Protein AF-W2N198-F1 (afdb_monomer_lite)

pLDDT: mean 74.3, std 17.47, range [39.16, 93.75]

InterPro domains:
  IPR008906 HAT, C-terminal dimerisation domain [PF05699] (44-113)
  IPR012337 Ribonuclease H-like superfamily [SSF53098] (26-116)

Foldseek 3Di:
DDDDPPPPPPPDDPVRVVVVVVVVVVVVLVVCVVPDDDDFDDDPHHTDDPLSVLVVCCVVVSHPVVSVVVVVVVVDDPDCVLVVVLVVVLVVCCDPPPPNDDPVPSVVVSVCVSCVVVDDPVPDDDDDPVCVVVPPDDPPPPPPPVPCPPPPVVVVVVPPPPPPPPPPPDDD

Organism: Phytophthora nicotianae (NCBI:txid4792)

Sequence (172 aa):
MELFADVIDGEPTEPEAVQDLNSTRTDEELERWETTSCSIQTNASRPETILEFWERQAETGTYKFLPLVARVWFAIPSSSAQIERDFGIAGQLVTPQRGSIAPQNVDMPAFLNCNRQFVDVTQCPKIHPRYIDKFIPSNVNVGMEEDDGEGCELLGGYFSSDDDEDIDDTVA

Radius of gyration: 27.05 Å; chains: 1; bounding box: 80×72×63 Å

Secondary structure (DSSP, 8-state):
----------PPPHHHHHHHHHHHHHHHHHHHHHHS---PPEETTEEPPHHHHHHHHHHTTS-SSHHHHHHHHHHS-S-THHHHHHHHHHHHH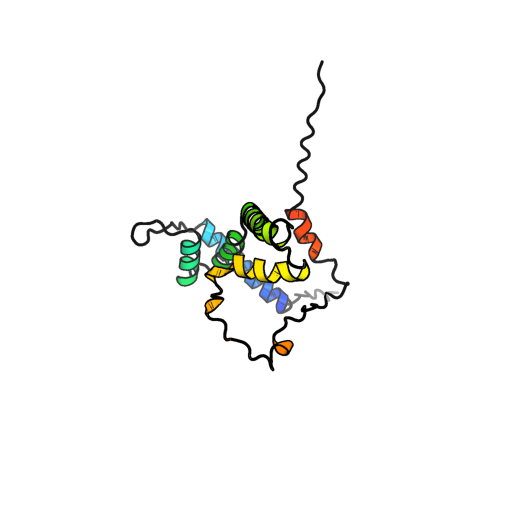HSTTS-PPPGGGSHHHHHHHHTTTT--GGGPPPPPGGGGGGTS---------TT-TTSSHHHHHHH-------------

Structure (mmCIF, N/CA/C/O backbone):
data_AF-W2N198-F1
#
_entry.id   AF-W2N198-F1
#
loop_
_atom_site.grou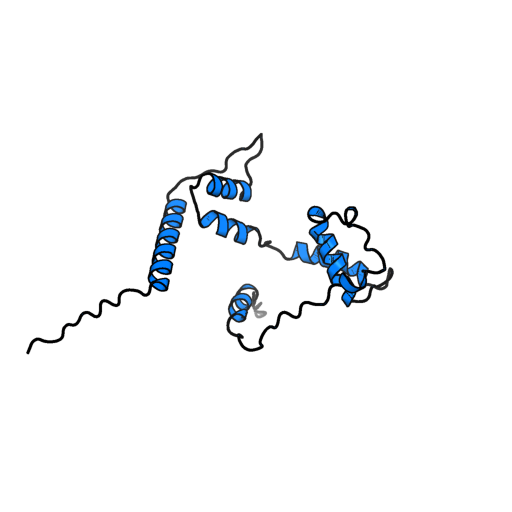p_PDB
_atom_site.id
_atom_site.type_symbol
_atom_site.label_atom_id
_atom_site.label_alt_id
_atom_site.label_comp_id
_atom_site.label_asym_id
_atom_site.label_entity_id
_atom_site.label_seq_id
_atom_site.pdbx_PDB_ins_code
_atom_site.Cartn_x
_atom_site.Cartn_y
_atom_site.Cartn_z
_atom_site.occupancy
_atom_site.B_iso_or_equiv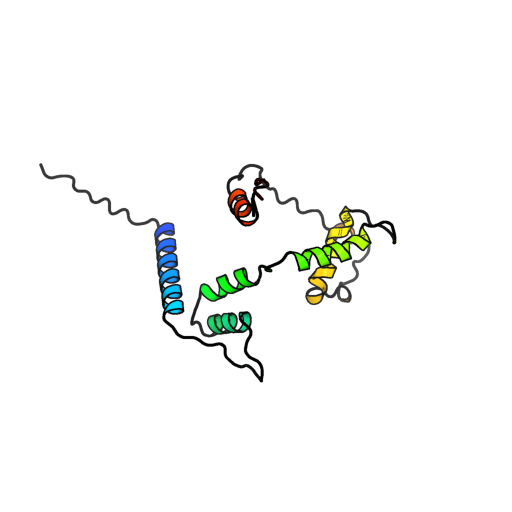
_atom_site.auth_seq_id
_atom_site.auth_comp_id
_atom_site.auth_asym_id
_atom_site.auth_atom_id
_atom_site.pdbx_PDB_model_num
ATOM 1 N N . MET A 1 1 ? -36.363 53.007 20.993 1.00 39.16 1 MET A N 1
ATOM 2 C CA . MET A 1 1 ? -36.459 52.302 19.703 1.00 39.16 1 MET A CA 1
ATOM 3 C C . MET A 1 1 ? -35.684 51.015 19.867 1.00 39.16 1 MET A C 1
ATOM 5 O O . MET A 1 1 ? -34.472 51.019 19.724 1.00 39.16 1 MET A O 1
ATOM 9 N N . GLU A 1 2 ? -36.384 49.976 20.312 1.00 53.19 2 GLU A N 1
ATOM 10 C CA . GLU A 1 2 ? -36.022 48.586 20.012 1.00 53.19 2 GLU A CA 1
ATOM 11 C C . GLU A 1 2 ? -36.389 48.311 18.542 1.00 53.19 2 GLU A C 1
ATOM 13 O O . GLU A 1 2 ? -37.196 49.073 18.004 1.00 53.19 2 GLU A O 1
ATOM 18 N N . LEU A 1 3 ? -35.845 47.237 17.950 1.00 47.25 3 LEU A N 1
ATOM 19 C CA . LEU A 1 3 ? -35.697 46.917 16.509 1.00 47.25 3 LEU A CA 1
ATOM 20 C C . LEU A 1 3 ? -34.302 47.377 16.046 1.00 47.25 3 LEU A C 1
ATOM 22 O O . LEU A 1 3 ? -34.087 48.565 15.852 1.00 47.25 3 LEU A O 1
ATOM 26 N N . PHE A 1 4 ? -33.266 46.547 15.928 1.00 43.41 4 PHE A N 1
ATOM 27 C CA . PHE A 1 4 ? -33.214 45.190 15.391 1.00 43.41 4 PHE A CA 1
ATOM 28 C C . PHE A 1 4 ? -32.078 44.421 16.080 1.00 43.41 4 PHE A C 1
ATOM 30 O O . PHE A 1 4 ? -30.904 44.688 15.841 1.00 43.41 4 PHE A O 1
ATOM 37 N N . ALA A 1 5 ? -32.438 43.482 16.950 1.00 46.25 5 ALA A N 1
ATOM 38 C CA . ALA A 1 5 ? -31.570 42.379 17.331 1.00 46.25 5 ALA A CA 1
ATOM 39 C C . ALA A 1 5 ? -32.027 41.167 16.513 1.00 46.25 5 ALA A C 1
ATOM 41 O O . ALA A 1 5 ? -32.622 40.244 17.059 1.00 46.25 5 ALA A O 1
ATOM 42 N N . ASP A 1 6 ? -31.831 41.219 15.193 1.00 43.81 6 ASP A N 1
ATOM 43 C CA . ASP A 1 6 ? -31.886 39.999 14.393 1.00 43.81 6 ASP A CA 1
ATOM 44 C C . ASP A 1 6 ? -30.548 39.299 14.586 1.00 43.81 6 ASP A C 1
ATOM 46 O O . ASP A 1 6 ? -29.523 39.627 13.986 1.00 43.81 6 ASP A O 1
ATOM 50 N N . VAL A 1 7 ? -30.588 38.372 15.536 1.00 48.12 7 VAL A N 1
ATOM 51 C CA . VAL A 1 7 ? -29.749 37.186 15.579 1.00 48.12 7 VAL A CA 1
ATOM 52 C C . VAL A 1 7 ? -29.821 36.557 14.189 1.00 48.12 7 VAL A C 1
ATOM 54 O O . VAL A 1 7 ? -30.790 35.888 13.844 1.00 48.12 7 VAL A O 1
ATOM 57 N N . ILE A 1 8 ? -28.810 36.816 13.362 1.00 48.50 8 ILE A N 1
ATOM 58 C CA . ILE A 1 8 ? -28.494 35.923 12.254 1.00 48.50 8 ILE A CA 1
ATOM 59 C C . ILE A 1 8 ? -27.843 34.713 12.921 1.00 48.50 8 ILE A C 1
ATOM 61 O O . ILE A 1 8 ? -26.620 34.626 13.013 1.00 48.50 8 ILE A O 1
ATOM 65 N N . ASP A 1 9 ? -28.673 33.816 13.452 1.00 51.44 9 ASP A N 1
ATOM 66 C CA . ASP A 1 9 ? -28.282 32.420 13.602 1.00 51.44 9 ASP A CA 1
ATOM 67 C C . ASP A 1 9 ? -28.101 31.925 12.167 1.00 51.44 9 ASP A C 1
ATOM 69 O O . ASP A 1 9 ? -29.059 31.575 11.477 1.00 51.44 9 ASP A O 1
ATOM 73 N N . GLY A 1 10 ? -26.869 32.046 11.670 1.00 55.75 10 GLY A N 1
ATOM 74 C CA . GLY A 1 10 ? -26.464 31.457 10.407 1.00 55.75 10 GLY A CA 1
ATOM 75 C C . GLY A 1 10 ? -26.617 29.955 10.549 1.00 55.75 10 GLY A C 1
ATOM 76 O O . GLY A 1 10 ? -25.767 29.306 11.151 1.00 55.75 10 GLY A O 1
ATOM 77 N N . GLU A 1 11 ? -27.735 29.425 10.061 1.00 55.12 11 GLU A N 1
ATOM 78 C CA . GLU A 1 11 ? -27.941 27.990 9.950 1.00 55.12 11 GLU A CA 1
ATOM 79 C C . GLU A 1 11 ? -26.777 27.441 9.110 1.00 55.12 11 GLU A C 1
ATOM 81 O O . GLU A 1 11 ? -26.593 27.894 7.973 1.00 55.12 11 GLU A O 1
ATOM 86 N N . PRO A 1 12 ? -25.925 26.567 9.676 1.00 56.81 12 PRO A N 1
ATOM 87 C CA . PRO A 1 12 ? -24.732 26.107 8.988 1.00 56.81 12 PRO A CA 1
ATOM 88 C C . PRO A 1 12 ? -25.144 25.424 7.690 1.00 56.81 12 PRO A C 1
ATOM 90 O O . PRO A 1 12 ? -26.082 24.623 7.654 1.00 56.81 12 PRO A O 1
ATOM 93 N N . THR A 1 13 ? -24.446 25.758 6.611 1.00 59.56 13 THR A N 1
ATOM 94 C CA . THR A 1 13 ? -24.706 25.187 5.292 1.00 59.56 13 THR A CA 1
ATOM 95 C C . THR A 1 13 ? -24.604 23.657 5.391 1.00 59.56 13 THR A C 1
ATO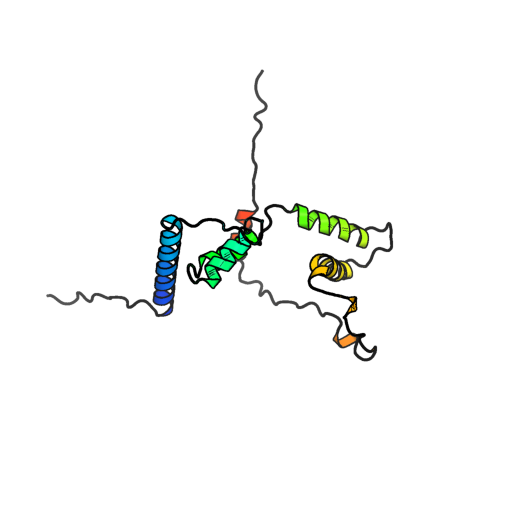M 97 O O . THR A 1 13 ? -23.687 23.161 6.041 1.00 59.56 13 THR A O 1
ATOM 100 N N . GLU A 1 14 ? -25.491 22.876 4.751 1.00 57.97 14 GLU A N 1
ATOM 101 C CA . GLU A 1 14 ? -25.445 21.394 4.794 1.00 57.97 14 GLU A CA 1
ATOM 102 C C . GLU A 1 14 ? -24.026 20.773 4.680 1.00 57.97 14 GLU A C 1
ATOM 104 O O . GLU A 1 14 ? -23.729 19.858 5.453 1.00 57.97 14 GLU A O 1
ATOM 109 N N . PRO A 1 15 ? -23.110 21.238 3.796 1.00 62.78 15 PRO A N 1
ATOM 110 C CA . PRO A 1 15 ? -21.740 20.714 3.752 1.00 62.78 15 PRO A CA 1
ATOM 111 C C . PRO A 1 15 ? -20.896 21.031 4.999 1.00 62.78 15 PRO A C 1
ATOM 113 O O . PRO A 1 15 ? -20.083 20.197 5.393 1.00 62.78 15 PRO A O 1
ATOM 116 N N . GLU A 1 16 ? -21.087 22.186 5.637 1.00 61.62 16 GLU A N 1
ATOM 117 C CA . GLU A 1 16 ? -20.374 22.581 6.861 1.00 61.62 16 GLU A CA 1
ATOM 118 C C . GLU A 1 16 ? -20.872 21.774 8.061 1.00 61.62 16 GLU A C 1
ATOM 120 O O . GLU A 1 16 ? -20.070 21.247 8.827 1.00 61.62 16 GLU A O 1
ATOM 125 N N . ALA A 1 17 ? -22.189 21.568 8.161 1.00 62.81 17 ALA A N 1
ATOM 126 C CA . ALA A 1 17 ? -22.781 20.731 9.201 1.00 62.81 17 ALA A CA 1
ATOM 127 C C . ALA A 1 17 ? -22.287 19.272 9.117 1.00 62.81 17 ALA A C 1
ATOM 129 O O . ALA A 1 17 ? -22.017 18.638 10.134 1.00 62.81 17 ALA A O 1
ATOM 130 N N . VAL A 1 18 ? -22.120 18.720 7.907 1.00 65.56 18 VAL A N 1
ATOM 131 C CA . VAL A 1 18 ? -21.595 17.353 7.718 1.00 65.56 18 VAL A CA 1
ATOM 132 C C . VAL A 1 18 ? -20.104 17.252 8.057 1.00 65.56 18 VAL A C 1
ATOM 134 O O . VAL A 1 18 ? -19.680 16.240 8.621 1.00 65.56 18 VAL A O 1
ATOM 137 N N . GLN A 1 19 ? -19.301 18.269 7.729 1.00 67.44 19 GLN A N 1
ATOM 138 C CA . GLN A 1 19 ? -17.884 18.314 8.104 1.00 67.44 19 GLN A CA 1
ATOM 139 C C . GLN A 1 19 ? -17.709 18.396 9.624 1.00 67.44 19 GLN A C 1
ATOM 141 O O . GLN A 1 19 ? -16.938 17.617 10.181 1.00 67.44 19 GLN A O 1
ATOM 146 N N . ASP A 1 20 ? -18.484 19.247 10.292 1.00 72.25 20 ASP A N 1
ATOM 147 C CA . ASP A 1 20 ? -18.455 19.431 11.746 1.00 72.25 20 ASP A CA 1
ATOM 148 C C . ASP A 1 20 ? -18.857 18.150 12.506 1.00 72.25 20 ASP A C 1
ATOM 150 O O . ASP A 1 20 ? -18.183 17.704 13.440 1.00 72.25 20 ASP A O 1
ATOM 154 N N . LEU A 1 21 ? -19.889 17.451 12.019 1.00 72.62 21 LEU A N 1
ATOM 155 C CA . LEU A 1 21 ? -20.299 16.146 12.551 1.00 72.62 21 LEU A CA 1
ATOM 156 C C . LEU A 1 21 ? -19.231 15.061 12.355 1.00 72.62 21 LEU A C 1
ATOM 158 O O . LEU A 1 21 ? -19.063 14.195 13.216 1.00 72.62 21 LEU A O 1
ATOM 162 N N . ASN A 1 22 ? -18.525 15.060 11.221 1.00 77.31 22 ASN A N 1
ATOM 163 C CA . ASN A 1 22 ? -17.440 14.109 10.975 1.00 77.31 22 ASN A CA 1
ATOM 164 C C . ASN A 1 22 ? -16.197 14.433 11.809 1.00 77.31 22 ASN A C 1
ATOM 166 O O . ASN A 1 22 ? -15.551 13.498 12.282 1.00 77.31 22 ASN A O 1
ATOM 170 N N . SER A 1 23 ? -15.893 15.716 12.026 1.00 78.69 23 SER A N 1
ATOM 171 C CA . SER A 1 23 ? -14.815 16.152 12.921 1.00 78.69 23 SER A CA 1
ATOM 172 C C . SER A 1 23 ? -15.095 15.683 14.343 1.00 78.69 23 SER A C 1
ATOM 174 O O . SER A 1 23 ? -14.316 14.912 14.892 1.00 78.69 23 SER A O 1
ATOM 176 N N . THR A 1 24 ? -16.283 15.998 14.867 1.00 82.69 24 THR A N 1
ATOM 177 C CA . THR A 1 24 ? -16.705 15.588 16.215 1.00 82.69 24 THR A CA 1
ATOM 178 C C . THR A 1 24 ? -16.629 14.067 16.391 1.00 82.69 24 THR A C 1
ATOM 180 O O . THR A 1 24 ? -16.099 13.566 17.378 1.00 82.69 24 THR A O 1
ATOM 183 N N . ARG A 1 25 ? -17.091 13.296 15.397 1.00 84.88 25 ARG A N 1
ATOM 184 C CA . ARG A 1 25 ? -16.994 11.826 15.410 1.00 84.88 25 ARG A CA 1
ATOM 185 C C . ARG A 1 25 ? -15.562 11.301 15.369 1.00 84.88 25 ARG A C 1
ATOM 187 O O . ARG A 1 25 ? -15.308 10.219 15.892 1.00 84.88 25 ARG A O 1
ATOM 194 N N . THR A 1 26 ? -14.661 12.011 14.699 1.00 88.25 26 THR A N 1
ATOM 195 C CA . THR A 1 26 ? -13.242 11.646 14.628 1.00 88.25 26 THR A CA 1
ATOM 196 C C . THR A 1 26 ? -12.571 11.898 15.973 1.00 88.25 26 THR A C 1
ATOM 198 O O . THR A 1 26 ? -11.860 11.022 16.461 1.00 88.25 26 THR A O 1
ATOM 201 N N . ASP A 1 27 ? -12.869 13.034 16.603 1.00 89.69 27 ASP A N 1
ATOM 202 C CA . ASP A 1 27 ? -12.345 13.400 17.921 1.00 89.69 27 ASP A CA 1
ATOM 203 C C . ASP A 1 27 ? -12.820 12.420 19.004 1.00 89.69 27 ASP A C 1
ATOM 205 O O . ASP A 1 27 ? -12.010 11.910 19.776 1.00 89.69 27 ASP A O 1
ATOM 209 N N . GLU A 1 28 ? -14.107 12.050 18.998 1.00 90.75 28 GLU A N 1
ATOM 210 C CA . GLU A 1 28 ? -14.653 11.009 19.884 1.00 90.75 28 GLU A CA 1
ATOM 211 C C . GLU A 1 28 ? -13.968 9.646 19.684 1.00 90.75 28 GLU A C 1
ATOM 213 O O . GLU A 1 28 ? -13.762 8.882 20.634 1.00 90.75 28 GLU A O 1
ATOM 218 N N . GLU A 1 29 ? -13.645 9.296 18.435 1.00 91.94 29 GLU A N 1
ATOM 219 C CA . GLU A 1 29 ? -12.961 8.045 18.116 1.00 91.94 29 GLU A CA 1
ATOM 220 C C . GLU A 1 29 ? -11.508 8.055 18.618 1.00 91.94 29 GLU A C 1
ATOM 222 O O . GLU A 1 29 ? -11.037 7.046 19.154 1.00 91.94 29 GLU A O 1
ATOM 227 N N . LEU A 1 30 ? -10.825 9.196 18.496 1.00 91.44 30 LEU A N 1
ATOM 228 C CA . LEU A 1 30 ? -9.462 9.399 18.980 1.00 91.44 30 LEU A CA 1
ATOM 229 C C . LEU A 1 30 ? -9.396 9.395 20.514 1.00 91.44 30 LEU A C 1
ATOM 231 O O . LEU A 1 30 ? -8.578 8.677 21.086 1.00 91.44 30 LEU A O 1
ATOM 235 N N . GLU A 1 31 ? -10.307 10.091 21.193 1.00 93.19 31 GLU A N 1
ATOM 236 C CA . GLU A 1 31 ? -10.399 10.063 22.658 1.00 93.19 31 GLU A CA 1
ATOM 237 C C . GLU A 1 31 ? -10.659 8.634 23.161 1.00 93.19 31 GLU A C 1
ATOM 239 O O . GLU A 1 31 ? -10.043 8.162 24.124 1.00 93.19 31 GLU A O 1
ATOM 244 N N . ARG A 1 32 ? -11.533 7.884 22.474 1.00 91.00 32 ARG A N 1
ATOM 245 C CA . ARG A 1 32 ? -11.763 6.469 22.788 1.00 91.00 32 ARG A CA 1
ATOM 246 C C . ARG A 1 32 ? -10.490 5.646 22.633 1.00 91.00 32 ARG A C 1
ATOM 248 O O . ARG A 1 32 ? -10.277 4.735 23.427 1.00 91.00 32 ARG A O 1
ATOM 255 N N . TRP A 1 33 ? -9.667 5.910 21.621 1.00 90.81 33 TRP A N 1
ATOM 256 C CA . TRP A 1 33 ? -8.372 5.248 21.453 1.00 90.81 33 TRP A CA 1
ATOM 257 C C . TRP A 1 33 ? -7.413 5.533 22.612 1.00 90.81 33 TRP A C 1
ATOM 259 O O . TRP A 1 33 ? -6.831 4.599 23.157 1.00 90.81 33 TRP A O 1
ATOM 269 N N . GLU A 1 34 ? -7.298 6.789 23.036 1.00 90.81 34 GLU A N 1
ATOM 270 C CA . GLU A 1 34 ? -6.395 7.191 24.122 1.00 90.81 34 GLU A CA 1
ATOM 271 C C . GLU A 1 34 ? -6.815 6.632 25.487 1.00 90.81 34 GLU A C 1
ATOM 273 O O . GLU A 1 34 ? -5.977 6.279 26.319 1.00 90.81 34 GLU A O 1
ATOM 278 N N . THR A 1 35 ? -8.123 6.526 25.718 1.00 91.19 35 THR A N 1
ATOM 279 C CA . THR A 1 35 ? -8.688 6.081 26.999 1.00 91.19 35 THR A CA 1
ATOM 280 C C . THR A 1 35 ? -8.888 4.568 27.082 1.00 91.19 35 THR A C 1
ATOM 282 O O . THR A 1 35 ? -8.856 3.994 28.176 1.00 91.19 35 THR A O 1
ATOM 285 N N . THR A 1 36 ? -9.080 3.889 25.948 1.00 88.00 36 THR A N 1
ATOM 286 C CA . THR A 1 36 ? -9.350 2.448 25.922 1.00 88.00 36 THR A CA 1
ATOM 287 C C . THR A 1 36 ? -8.054 1.661 25.829 1.00 88.00 36 THR A C 1
ATOM 289 O O . THR A 1 36 ? -7.365 1.652 24.812 1.00 88.00 36 THR A O 1
ATOM 292 N N . SER A 1 37 ? -7.757 0.888 26.872 1.00 80.44 37 SER A N 1
ATOM 293 C CA . SER A 1 37 ? -6.672 -0.090 26.810 1.00 80.44 37 SER A CA 1
ATOM 294 C C . SER A 1 37 ? -7.019 -1.207 25.825 1.00 80.44 37 SER A C 1
ATOM 296 O O . SER A 1 37 ? -7.932 -2.001 26.056 1.00 80.44 37 SER A O 1
ATOM 298 N N . CYS A 1 38 ? -6.257 -1.301 24.743 1.00 81.31 38 CYS A N 1
ATOM 299 C CA . CYS A 1 38 ? -6.283 -2.423 23.816 1.00 81.31 38 CYS A CA 1
ATOM 300 C C . CYS A 1 38 ? -4.898 -3.082 23.768 1.00 81.31 38 CYS A C 1
ATOM 302 O O . CYS A 1 38 ? -3.886 -2.483 24.128 1.00 81.31 38 CYS A O 1
ATOM 304 N N . SER A 1 39 ? -4.851 -4.351 23.371 1.00 84.44 39 SER A N 1
ATOM 305 C CA . SER A 1 39 ? -3.606 -5.118 23.340 1.00 84.44 39 SER A CA 1
ATOM 306 C C . SER A 1 39 ? -3.495 -5.926 22.056 1.00 84.44 39 SER A C 1
ATOM 308 O O . SER A 1 39 ? -4.510 -6.333 21.481 1.00 84.44 39 SER A O 1
ATOM 310 N N . ILE A 1 40 ? -2.249 -6.147 21.639 1.00 89.06 40 ILE A N 1
ATOM 311 C CA . ILE A 1 40 ? -1.880 -7.063 20.562 1.00 89.06 40 ILE A CA 1
ATOM 312 C C . ILE A 1 40 ? -2.243 -8.484 20.996 1.00 89.06 40 ILE A C 1
ATOM 314 O O . ILE A 1 40 ? -1.804 -8.969 22.041 1.00 89.06 40 ILE A O 1
ATOM 318 N N . GLN A 1 41 ? -3.064 -9.148 20.194 1.00 88.62 41 GLN A N 1
ATOM 319 C CA . GLN A 1 41 ? -3.480 -10.527 20.406 1.00 88.62 41 GLN A CA 1
ATOM 320 C C . GLN A 1 41 ? -2.467 -11.513 19.814 1.00 88.62 41 GLN A C 1
ATOM 322 O O . GLN A 1 41 ? -1.612 -11.166 19.002 1.00 88.62 41 GLN A O 1
ATOM 327 N N . THR A 1 42 ? -2.554 -12.776 20.225 1.00 86.06 42 THR A N 1
ATOM 328 C CA . THR A 1 42 ? -1.760 -13.861 19.644 1.00 86.06 42 THR A CA 1
ATOM 329 C C . THR A 1 42 ? -2.626 -14.707 18.718 1.00 86.06 42 THR A C 1
ATOM 331 O O . THR A 1 42 ? -3.638 -15.271 19.134 1.00 86.06 42 THR A O 1
ATOM 334 N N . ASN A 1 43 ? -2.222 -14.823 17.451 1.00 78.56 43 ASN A N 1
ATOM 335 C CA . ASN A 1 43 ? -2.846 -15.700 16.470 1.00 78.56 43 ASN A CA 1
ATOM 336 C C . ASN A 1 43 ? -1.961 -16.934 16.236 1.00 78.56 43 ASN A C 1
ATOM 338 O O . ASN A 1 43 ? -0.810 -16.843 15.824 1.00 78.56 43 ASN A O 1
ATOM 342 N N . ALA A 1 44 ? -2.498 -18.124 16.527 1.00 71.69 44 ALA A N 1
ATOM 343 C CA . ALA A 1 44 ? -1.902 -19.408 16.140 1.00 71.69 44 ALA A CA 1
ATOM 344 C C . ALA A 1 44 ? -0.365 -19.496 16.321 1.00 71.69 44 ALA A C 1
ATOM 346 O O . ALA A 1 44 ? 0.335 -19.909 15.401 1.00 71.69 44 ALA A O 1
ATOM 347 N N . SER A 1 45 ? 0.142 -19.126 17.509 1.00 82.25 45 SER A N 1
ATOM 348 C CA . SER A 1 45 ? 1.556 -19.132 17.956 1.00 82.25 45 SER A CA 1
ATOM 349 C C . SER A 1 45 ? 2.452 -17.927 17.625 1.00 82.25 45 SER A C 1
ATOM 351 O O . SER A 1 45 ? 3.580 -17.891 18.119 1.00 82.25 45 SER A O 1
ATOM 353 N N . ARG A 1 46 ? 1.967 -16.903 16.910 1.00 91.44 46 ARG A N 1
ATOM 354 C CA . ARG A 1 46 ? 2.672 -15.614 16.777 1.00 91.44 46 ARG A CA 1
ATOM 355 C C . ARG A 1 46 ? 1.818 -14.457 17.314 1.00 91.44 46 ARG A C 1
ATOM 357 O O . ARG A 1 46 ? 0.598 -14.592 17.391 1.00 91.44 46 ARG A O 1
ATOM 364 N N . PRO A 1 47 ? 2.421 -13.344 17.757 1.00 90.62 47 PRO A N 1
ATOM 365 C CA . PRO A 1 47 ? 1.667 -12.111 17.938 1.00 90.62 47 PRO A CA 1
ATOM 366 C C . PRO A 1 47 ? 1.118 -11.646 16.584 1.00 90.62 47 PRO A C 1
ATOM 368 O O . PRO A 1 47 ? 1.775 -11.815 15.548 1.00 90.62 47 PRO A O 1
ATOM 371 N N . GLU A 1 48 ? -0.083 -11.071 16.596 1.00 93.75 48 GLU A N 1
ATOM 372 C CA . GLU A 1 48 ? -0.624 -10.394 15.420 1.00 93.75 48 GLU A CA 1
ATOM 373 C C . GLU A 1 48 ? 0.292 -9.222 15.024 1.00 93.75 48 GLU A C 1
ATOM 375 O O . GLU A 1 48 ? 0.962 -8.609 15.861 1.00 93.75 48 GLU A O 1
ATOM 380 N N . THR A 1 49 ? 0.359 -8.927 13.729 1.00 92.38 49 THR A N 1
ATOM 381 C CA . THR A 1 49 ? 1.068 -7.738 13.240 1.00 92.38 49 THR A CA 1
ATOM 382 C C . THR A 1 49 ? 0.258 -6.471 13.519 1.00 92.38 49 THR A C 1
ATOM 384 O O . THR A 1 49 ? -0.946 -6.530 13.759 1.00 92.38 49 THR A O 1
ATOM 387 N N . ILE A 1 50 ? 0.892 -5.299 13.425 1.00 92.25 50 ILE A N 1
ATOM 388 C CA . ILE A 1 50 ? 0.182 -4.021 13.587 1.00 92.25 50 ILE A CA 1
ATOM 389 C C . ILE A 1 50 ? -0.944 -3.837 12.555 1.00 92.25 50 ILE A C 1
ATOM 391 O O . ILE A 1 50 ? -1.982 -3.267 12.872 1.00 92.25 50 ILE A O 1
ATOM 395 N N . LEU A 1 51 ? -0.774 -4.359 11.335 1.00 92.25 51 LEU A N 1
ATOM 396 C CA . LEU A 1 51 ? -1.805 -4.301 10.297 1.00 92.25 51 LEU A CA 1
ATOM 397 C C . LEU A 1 51 ? -2.967 -5.250 10.605 1.00 92.25 51 LEU A C 1
ATOM 399 O O . LEU A 1 51 ? -4.117 -4.847 10.471 1.00 92.25 51 LEU A O 1
ATOM 403 N N . GLU A 1 52 ? -2.671 -6.461 11.083 1.00 92.94 52 GLU A N 1
ATOM 404 C CA . GLU A 1 52 ? -3.686 -7.430 11.531 1.00 92.94 52 GLU A CA 1
ATOM 405 C C . GLU A 1 52 ? -4.484 -6.885 12.728 1.00 92.94 52 GLU A C 1
ATOM 407 O O . GLU A 1 52 ? -5.702 -7.044 12.792 1.00 92.94 52 GLU A O 1
ATOM 412 N N . PHE A 1 53 ? -3.820 -6.171 13.643 1.00 93.62 53 PHE A N 1
ATOM 413 C CA . PHE A 1 53 ? -4.484 -5.468 14.737 1.00 93.62 53 PHE A CA 1
ATOM 414 C C . PHE A 1 53 ? -5.517 -4.461 14.209 1.00 93.62 53 PHE A C 1
ATOM 416 O O . PHE A 1 53 ? -6.678 -4.508 14.617 1.00 93.62 53 PHE A O 1
ATOM 423 N N . TRP A 1 54 ? -5.119 -3.562 13.299 1.00 93.75 54 TRP A N 1
ATOM 424 C CA . TRP A 1 54 ? -6.016 -2.533 12.758 1.00 93.75 54 TRP A CA 1
ATOM 425 C C . TRP A 1 54 ? -7.127 -3.114 11.881 1.00 93.75 54 TRP A C 1
ATOM 427 O O . TRP A 1 54 ? -8.253 -2.620 11.926 1.00 93.75 54 TRP A O 1
ATOM 437 N N . GLU A 1 55 ? -6.844 -4.184 11.141 1.00 93.31 55 GLU A N 1
ATOM 438 C CA . GLU A 1 55 ? -7.850 -4.949 10.400 1.00 93.31 55 GLU A CA 1
ATOM 439 C C . GLU A 1 55 ? -8.921 -5.500 11.347 1.00 93.31 55 GLU A C 1
ATOM 441 O O . GLU A 1 55 ? -10.106 -5.216 11.174 1.00 93.31 55 GLU A O 1
ATOM 446 N N . ARG A 1 56 ? -8.509 -6.169 12.429 1.00 93.12 56 ARG A N 1
ATOM 447 C CA . ARG A 1 56 ? -9.429 -6.687 13.446 1.00 93.12 56 ARG A CA 1
ATOM 448 C C . ARG A 1 56 ? -10.268 -5.582 14.083 1.00 93.12 56 ARG A C 1
ATOM 450 O O . ARG A 1 56 ? -11.460 -5.780 14.289 1.00 93.12 56 ARG A O 1
ATOM 457 N N . GLN A 1 57 ? -9.677 -4.426 14.394 1.00 92.25 57 GLN A N 1
ATOM 458 C CA . GLN A 1 57 ? -10.420 -3.292 14.961 1.00 92.25 57 GLN A CA 1
ATOM 459 C C . GLN A 1 57 ? -11.508 -2.748 14.023 1.00 92.25 57 GLN A C 1
ATOM 461 O O . GLN A 1 57 ? -12.556 -2.298 14.499 1.00 92.25 57 GLN A O 1
ATOM 466 N N . ALA A 1 58 ? -11.264 -2.791 12.709 1.00 92.69 58 ALA A N 1
ATOM 467 C CA . ALA A 1 58 ? -12.254 -2.427 11.703 1.00 92.69 58 ALA A CA 1
ATOM 468 C C . ALA A 1 58 ? -13.377 -3.473 11.619 1.00 92.69 58 ALA A C 1
ATOM 470 O O . ALA A 1 58 ? -14.553 -3.113 11.598 1.00 92.69 58 ALA A O 1
ATOM 471 N N . GLU A 1 59 ? -13.031 -4.763 11.620 1.00 93.38 59 GLU A N 1
ATOM 472 C CA . GLU A 1 59 ? -13.999 -5.866 11.549 1.00 93.38 59 GLU A CA 1
ATOM 473 C C . GLU A 1 59 ? -14.905 -5.946 12.781 1.00 93.38 59 GLU A C 1
ATOM 475 O O . GLU A 1 59 ? -16.103 -6.203 12.659 1.00 93.38 59 GLU A O 1
ATOM 480 N N . THR A 1 60 ? -14.360 -5.691 13.974 1.00 90.81 60 THR A N 1
ATOM 481 C CA . THR A 1 60 ? -15.148 -5.648 15.214 1.00 90.81 60 THR A CA 1
ATOM 482 C C . THR A 1 60 ? -16.015 -4.396 15.324 1.00 90.81 60 THR A C 1
ATOM 484 O O . THR A 1 60 ? -16.861 -4.323 16.214 1.00 90.81 60 THR A O 1
ATOM 487 N N . GLY A 1 61 ? -15.818 -3.409 14.444 1.00 88.44 61 GLY A N 1
ATOM 488 C CA . GLY A 1 61 ? -16.530 -2.134 14.472 1.00 88.44 61 GLY A CA 1
ATOM 489 C C . GLY A 1 61 ? -16.168 -1.255 15.671 1.00 88.44 61 GLY A C 1
ATOM 490 O O . GLY A 1 61 ? -16.942 -0.366 16.023 1.00 88.44 61 GLY A O 1
ATOM 491 N N . THR A 1 62 ? -15.018 -1.497 16.312 1.00 88.69 62 THR A N 1
ATOM 492 C CA . THR A 1 62 ? -14.548 -0.699 17.460 1.00 88.69 62 THR A CA 1
ATOM 493 C C . THR A 1 62 ? -14.189 0.720 17.022 1.00 88.69 62 THR A C 1
ATOM 495 O O . THR A 1 62 ? -14.502 1.694 17.714 1.00 88.69 62 THR A O 1
ATOM 498 N N . TYR A 1 63 ? -13.544 0.808 15.857 1.00 91.69 63 TYR A N 1
ATOM 499 C CA . TYR A 1 63 ? -13.017 2.023 15.250 1.00 91.69 63 TYR A CA 1
ATOM 500 C C . TYR A 1 63 ? -13.380 2.038 13.762 1.00 91.69 63 TYR A C 1
ATOM 502 O O . TYR A 1 63 ? -13.317 1.001 13.096 1.00 91.69 63 TYR A O 1
ATOM 510 N N . LYS A 1 64 ? -13.780 3.198 13.234 1.00 90.81 64 LYS A N 1
ATOM 511 C CA . LYS A 1 64 ? -14.208 3.364 11.841 1.00 90.81 64 LYS A CA 1
ATOM 512 C C . LYS A 1 64 ? -13.175 4.129 11.022 1.00 90.81 64 LYS A C 1
ATOM 514 O O . LYS A 1 64 ? -12.914 3.754 9.880 1.00 90.81 64 LYS A O 1
ATOM 519 N N . PHE A 1 65 ? -12.612 5.194 11.580 1.00 91.56 65 PHE A N 1
ATOM 520 C CA . PHE A 1 65 ? -11.693 6.090 10.884 1.00 91.56 65 PHE A CA 1
ATOM 521 C C . PHE A 1 65 ? -10.230 5.705 11.121 1.00 91.56 65 PHE A C 1
ATOM 523 O O . PHE A 1 65 ? -9.452 5.647 10.167 1.00 91.56 65 PHE A O 1
ATOM 530 N N . LEU A 1 66 ? -9.858 5.354 12.355 1.00 92.12 66 LEU A N 1
ATOM 531 C CA . LEU A 1 66 ? -8.471 5.046 12.716 1.00 92.12 66 LEU A CA 1
ATOM 532 C C . LEU A 1 66 ? -7.862 3.879 11.914 1.00 92.12 66 LEU A C 1
ATOM 534 O O . LEU A 1 66 ? -6.731 4.030 11.447 1.00 92.12 66 LEU A O 1
ATOM 538 N N . PRO A 1 67 ? -8.570 2.760 11.642 1.00 93.56 67 PRO A N 1
ATOM 539 C CA . PRO A 1 67 ? -8.020 1.695 10.806 1.00 93.56 67 PRO A CA 1
ATOM 540 C C . PRO A 1 67 ? -7.712 2.143 9.372 1.00 93.56 67 PRO A C 1
ATOM 542 O O . PRO A 1 67 ? -6.769 1.647 8.759 1.00 93.56 67 PRO A O 1
ATOM 545 N N . LEU A 1 68 ? -8.486 3.087 8.823 1.00 91.94 68 LEU A N 1
ATOM 546 C CA . LEU A 1 68 ? -8.245 3.629 7.483 1.00 91.94 68 LEU A CA 1
ATOM 547 C C . LEU A 1 68 ? -6.971 4.477 7.466 1.00 91.94 68 LEU A C 1
ATOM 549 O O . LEU A 1 68 ? -6.128 4.289 6.589 1.00 91.94 68 LEU A O 1
ATOM 553 N N . VAL A 1 69 ? -6.803 5.349 8.463 1.00 92.31 69 VAL A N 1
ATOM 554 C CA . VAL A 1 69 ? -5.599 6.179 8.622 1.00 92.31 69 VAL A CA 1
ATOM 555 C C . VAL A 1 69 ? -4.366 5.304 8.830 1.00 92.31 69 VAL A C 1
ATOM 557 O O . VAL A 1 69 ? -3.363 5.486 8.144 1.00 92.31 69 VAL A O 1
ATOM 560 N N . ALA A 1 70 ? -4.453 4.301 9.706 1.00 92.62 70 ALA A N 1
ATOM 561 C CA . ALA A 1 70 ? -3.353 3.382 9.969 1.00 92.62 70 ALA A CA 1
ATOM 562 C C . ALA A 1 70 ? -2.900 2.646 8.700 1.00 92.62 70 ALA A C 1
ATOM 564 O O . ALA A 1 70 ? -1.702 2.525 8.453 1.00 92.62 70 ALA A O 1
ATOM 565 N N . ARG A 1 71 ? -3.837 2.201 7.853 1.00 91.75 71 ARG A N 1
ATOM 566 C CA . ARG A 1 71 ? -3.502 1.566 6.568 1.00 91.75 71 ARG A CA 1
ATOM 567 C C . ARG A 1 71 ? -2.708 2.487 5.649 1.00 91.75 71 ARG A C 1
ATOM 569 O O . ARG A 1 71 ? -1.769 2.015 5.020 1.00 91.75 71 ARG A O 1
ATOM 576 N N . VAL A 1 72 ? -3.079 3.764 5.561 1.00 91.69 72 VAL A N 1
ATOM 577 C CA . VAL A 1 72 ? -2.344 4.746 4.749 1.00 91.69 72 VAL A CA 1
ATOM 578 C C . VAL A 1 72 ? -0.965 4.993 5.351 1.00 91.69 72 VAL A C 1
ATOM 580 O O . VAL A 1 72 ? 0.034 4.880 4.651 1.00 91.69 72 VAL A O 1
ATOM 583 N N . TRP A 1 73 ? -0.902 5.249 6.657 1.00 93.31 73 TRP A N 1
ATOM 584 C CA . TRP A 1 73 ? 0.343 5.560 7.353 1.00 93.31 73 TRP A CA 1
ATOM 585 C C . TRP A 1 73 ? 1.371 4.431 7.241 1.00 93.31 73 TRP A C 1
ATOM 587 O O . TRP A 1 73 ? 2.524 4.665 6.896 1.00 93.31 73 TRP A O 1
ATOM 597 N N . PHE A 1 74 ? 0.949 3.186 7.470 1.00 92.50 74 PHE A N 1
ATOM 598 C CA . PHE A 1 74 ? 1.829 2.020 7.379 1.00 92.50 74 PHE A CA 1
ATOM 599 C C . PHE A 1 74 ? 2.081 1.537 5.945 1.00 92.50 74 PHE A C 1
ATOM 601 O O . PHE A 1 74 ? 2.946 0.685 5.746 1.00 92.50 74 PHE A O 1
ATOM 608 N N . ALA A 1 75 ? 1.361 2.056 4.944 1.00 88.88 75 ALA A N 1
ATOM 609 C CA . ALA A 1 75 ? 1.694 1.821 3.539 1.00 88.88 75 ALA A CA 1
ATOM 610 C C . ALA A 1 75 ? 2.890 2.668 3.079 1.00 88.88 75 ALA A C 1
ATOM 612 O O . ALA A 1 75 ? 3.510 2.337 2.068 1.00 88.88 75 ALA A O 1
ATOM 613 N N . ILE A 1 76 ? 3.221 3.737 3.809 1.00 89.69 76 ILE A N 1
ATOM 614 C CA . ILE A 1 76 ? 4.365 4.594 3.511 1.00 89.69 76 ILE A CA 1
ATOM 615 C C . ILE A 1 76 ? 5.625 3.929 4.085 1.00 89.69 76 ILE A C 1
ATOM 617 O O . ILE A 1 76 ? 5.743 3.774 5.304 1.00 89.69 76 ILE A O 1
ATOM 621 N N . PRO A 1 77 ? 6.582 3.507 3.241 1.00 89.06 77 PRO A N 1
ATOM 622 C CA . PRO A 1 77 ? 7.836 2.956 3.726 1.00 89.06 77 PRO A CA 1
ATOM 623 C C . PRO A 1 77 ? 8.654 4.052 4.415 1.00 89.06 77 PRO A C 1
ATOM 625 O O . PRO A 1 77 ? 8.734 5.180 3.939 1.00 89.06 77 PRO A O 1
ATOM 628 N N . SER A 1 78 ? 9.338 3.703 5.503 1.00 92.06 78 SER A N 1
ATOM 629 C CA . SER A 1 78 ? 10.218 4.632 6.226 1.00 92.06 78 SER A CA 1
ATOM 630 C C . SER A 1 78 ? 11.542 4.929 5.507 1.00 92.06 78 SER A C 1
ATOM 632 O O . SER A 1 78 ? 12.364 5.678 6.026 1.00 92.06 78 SER A O 1
ATOM 634 N N . SER A 1 79 ? 11.797 4.310 4.349 1.00 93.44 79 SER A N 1
ATOM 635 C CA . SER A 1 79 ? 13.055 4.434 3.610 1.00 93.44 79 SER A CA 1
ATOM 636 C C . SER A 1 79 ? 12.862 4.251 2.104 1.00 93.44 79 SER A C 1
ATOM 638 O O . SER A 1 79 ? 12.082 3.407 1.659 1.00 93.44 79 SER A O 1
ATOM 640 N N . SER A 1 80 ? 13.667 4.974 1.322 1.00 91.19 80 SER A N 1
ATOM 641 C CA . SER A 1 80 ? 13.828 4.810 -0.127 1.00 91.19 80 SER A CA 1
ATOM 642 C C . SER A 1 80 ? 14.590 3.542 -0.527 1.00 91.19 80 SER A C 1
ATOM 644 O O . SER A 1 80 ? 14.609 3.185 -1.702 1.00 91.19 80 SER A O 1
ATOM 646 N N . ALA A 1 81 ? 15.187 2.799 0.411 1.00 91.00 81 ALA A N 1
ATOM 647 C CA . ALA A 1 81 ? 16.023 1.638 0.090 1.00 91.00 81 ALA A CA 1
ATOM 648 C C . ALA A 1 81 ? 15.300 0.571 -0.759 1.00 91.00 81 ALA A C 1
ATOM 650 O O . ALA A 1 81 ? 15.933 -0.205 -1.480 1.00 91.00 81 ALA A O 1
ATOM 651 N N . GLN A 1 82 ? 13.967 0.499 -0.672 1.00 85.81 82 GLN A N 1
ATOM 652 C CA . GLN A 1 82 ? 13.171 -0.384 -1.520 1.00 85.81 82 GLN A CA 1
ATOM 653 C C . GLN A 1 82 ? 13.181 0.073 -2.983 1.00 85.81 82 GLN A C 1
ATOM 655 O O . GLN A 1 82 ? 13.541 -0.724 -3.848 1.00 85.81 82 GLN A O 1
ATOM 660 N N . ILE A 1 83 ? 12.895 1.352 -3.241 1.00 88.69 83 ILE A N 1
ATOM 661 C CA . ILE A 1 83 ? 12.912 1.912 -4.597 1.00 88.69 83 ILE A CA 1
ATOM 662 C C . ILE A 1 83 ? 14.333 1.957 -5.176 1.00 88.69 83 ILE A C 1
ATOM 664 O O . ILE A 1 83 ? 14.521 1.705 -6.360 1.00 88.69 83 ILE A O 1
ATOM 668 N N . GLU A 1 84 ? 15.360 2.178 -4.353 1.00 90.56 84 GLU A N 1
ATOM 669 C CA . GLU A 1 84 ? 16.763 2.131 -4.785 1.00 90.56 84 GLU A CA 1
ATOM 670 C C . GLU A 1 84 ? 17.170 0.738 -5.269 1.00 90.56 84 GLU A C 1
ATOM 672 O O . GLU A 1 84 ? 17.862 0.598 -6.280 1.00 90.56 84 GLU A O 1
ATOM 677 N N . ARG A 1 85 ? 16.711 -0.315 -4.579 1.00 88.81 85 ARG A N 1
ATOM 678 C CA . ARG A 1 85 ? 16.934 -1.696 -5.017 1.00 88.81 85 ARG A CA 1
ATOM 679 C C . ARG A 1 85 ? 16.252 -1.960 -6.356 1.00 88.81 85 ARG A C 1
ATOM 681 O O . ARG A 1 85 ? 16.859 -2.584 -7.228 1.00 88.81 85 ARG A O 1
ATOM 688 N N . ASP A 1 86 ? 15.030 -1.466 -6.523 1.00 87.75 86 ASP A N 1
ATOM 689 C CA . ASP A 1 86 ? 14.265 -1.614 -7.760 1.00 87.75 86 ASP A CA 1
ATOM 690 C C . ASP A 1 86 ? 14.942 -0.868 -8.922 1.00 87.75 86 ASP A C 1
ATOM 692 O O . ASP A 1 86 ? 15.116 -1.442 -10.001 1.00 87.75 86 ASP A O 1
ATOM 696 N N . PHE A 1 87 ? 15.452 0.347 -8.688 1.00 85.94 87 PHE A N 1
ATOM 697 C CA . PHE A 1 87 ? 16.270 1.081 -9.658 1.00 85.94 87 PHE A CA 1
ATOM 698 C C . PHE A 1 87 ? 17.595 0.388 -9.965 1.00 85.94 87 PHE A C 1
ATOM 700 O O . PHE A 1 87 ? 18.017 0.373 -11.119 1.00 85.94 87 PHE A O 1
ATOM 707 N N . GLY A 1 88 ? 18.242 -0.240 -8.982 1.00 85.69 88 GLY A N 1
ATOM 708 C CA . GLY A 1 88 ? 19.447 -1.036 -9.210 1.00 85.69 88 GLY A CA 1
ATOM 709 C C . GLY A 1 88 ? 19.200 -2.218 -10.155 1.00 85.69 88 GLY A C 1
ATOM 710 O O . GLY A 1 88 ? 20.019 -2.498 -11.034 1.00 85.69 88 GLY A O 1
ATOM 711 N N . ILE A 1 89 ? 18.049 -2.884 -10.021 1.00 84.25 89 ILE A N 1
ATOM 712 C CA . ILE A 1 89 ? 17.633 -3.977 -10.913 1.00 84.25 89 ILE A CA 1
ATOM 713 C C . ILE A 1 89 ? 17.277 -3.428 -12.301 1.00 84.25 89 ILE A C 1
ATOM 715 O O . ILE A 1 89 ? 17.783 -3.932 -13.306 1.00 84.25 89 ILE A O 1
ATOM 719 N N . ALA A 1 90 ? 16.463 -2.371 -12.373 1.00 84.19 90 ALA A N 1
ATOM 720 C CA . ALA A 1 90 ? 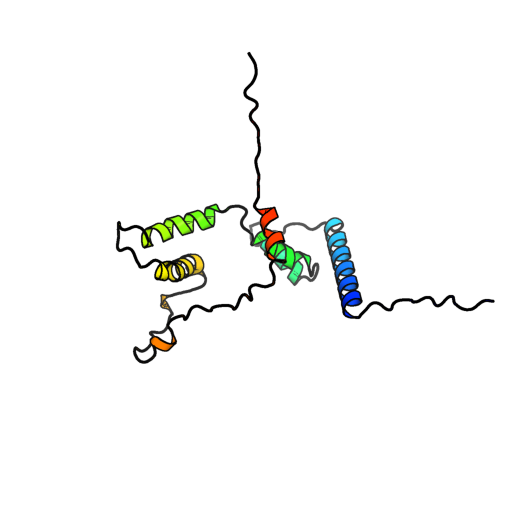16.092 -1.721 -13.632 1.00 84.19 90 ALA A CA 1
ATOM 721 C C . ALA A 1 90 ? 17.303 -1.104 -14.359 1.00 84.19 90 ALA A C 1
ATOM 723 O O . ALA A 1 90 ? 17.335 -1.061 -15.588 1.00 84.19 90 ALA A O 1
ATOM 724 N N . GLY A 1 91 ? 18.350 -0.724 -13.621 1.00 80.81 91 GLY A N 1
ATOM 725 C CA . GLY A 1 91 ? 19.637 -0.260 -14.137 1.00 80.81 91 GLY A CA 1
ATOM 726 C C . GLY A 1 91 ? 20.267 -1.228 -15.143 1.00 80.81 91 GLY A C 1
ATOM 727 O O . GLY A 1 91 ? 20.940 -0.808 -16.087 1.00 80.81 91 GLY A O 1
ATOM 728 N N . GLN A 1 92 ? 19.997 -2.530 -15.017 1.00 78.69 92 GLN A N 1
ATOM 729 C CA . GLN A 1 92 ? 20.464 -3.540 -15.971 1.00 78.69 92 GLN A CA 1
ATOM 730 C C . GLN A 1 92 ? 19.785 -3.444 -17.345 1.00 78.69 92 GLN A C 1
ATOM 732 O O . GLN A 1 92 ? 20.372 -3.873 -18.332 1.00 78.69 92 GLN A O 1
ATOM 737 N N . LEU A 1 93 ? 18.576 -2.879 -17.427 1.00 76.00 93 LEU A N 1
ATOM 738 C CA . LEU A 1 93 ? 17.832 -2.696 -18.680 1.00 76.00 93 LEU A CA 1
ATOM 739 C C . LEU A 1 93 ? 18.318 -1.476 -19.473 1.00 76.00 93 LEU A C 1
ATOM 741 O O . LEU A 1 93 ? 18.200 -1.437 -20.698 1.00 76.00 93 LEU A O 1
ATOM 745 N N . VAL A 1 94 ? 18.876 -0.483 -18.780 1.00 72.31 94 VAL A N 1
ATOM 746 C CA . VAL A 1 94 ? 19.354 0.771 -19.380 1.00 72.31 94 VAL A CA 1
ATOM 747 C C . VAL A 1 94 ? 20.861 0.777 -19.617 1.00 72.31 94 VAL A C 1
ATOM 749 O O . VAL A 1 94 ? 21.340 1.504 -20.486 1.00 72.31 94 VAL A O 1
ATOM 752 N N . THR A 1 95 ? 21.625 -0.056 -18.902 1.00 70.75 95 THR A N 1
ATOM 753 C CA . THR A 1 95 ? 23.081 -0.124 -19.069 1.00 70.75 95 THR A CA 1
ATOM 754 C C . THR A 1 95 ? 23.487 -1.008 -20.261 1.00 70.75 95 THR A C 1
ATOM 756 O O . THR A 1 95 ? 22.978 -2.112 -20.451 1.00 70.75 95 THR A O 1
ATOM 759 N N . PRO A 1 96 ? 24.456 -0.572 -21.085 1.00 61.12 96 PRO A N 1
ATOM 760 C CA . PRO A 1 96 ? 24.785 -1.218 -22.361 1.00 61.12 96 PRO A CA 1
ATOM 761 C C . PRO A 1 96 ? 25.493 -2.580 -22.246 1.00 61.12 96 PRO A C 1
ATOM 763 O O . PRO A 1 96 ? 25.795 -3.194 -23.267 1.00 61.12 96 PRO A O 1
ATOM 766 N N . GLN A 1 97 ? 25.762 -3.087 -21.038 1.00 60.47 97 GLN A N 1
ATOM 767 C CA . GLN A 1 97 ? 26.501 -4.342 -20.849 1.00 60.47 97 GLN A CA 1
ATOM 768 C C . GLN A 1 97 ? 25.706 -5.595 -21.258 1.00 60.47 97 GLN A C 1
ATOM 770 O O . GLN A 1 97 ? 26.322 -6.617 -21.562 1.00 60.47 97 GLN A O 1
ATOM 775 N N . ARG A 1 98 ? 24.367 -5.527 -21.350 1.00 56.44 98 ARG A N 1
ATOM 776 C CA . ARG A 1 98 ? 23.518 -6.559 -21.973 1.00 56.44 98 ARG A CA 1
ATOM 777 C C . ARG A 1 98 ? 22.259 -5.925 -22.577 1.00 56.44 98 ARG A C 1
ATOM 779 O O . ARG A 1 98 ? 21.281 -5.747 -21.877 1.00 56.44 98 ARG A O 1
ATOM 786 N N . GLY A 1 99 ? 22.277 -5.620 -23.876 1.00 61.56 99 GLY A N 1
ATOM 787 C CA . GLY A 1 99 ? 21.062 -5.314 -24.648 1.00 61.56 99 GLY A CA 1
ATOM 788 C C . GLY A 1 99 ? 20.196 -4.195 -24.062 1.00 61.56 99 GLY A C 1
ATOM 789 O O . GLY A 1 99 ? 19.075 -4.456 -23.640 1.00 61.56 99 GLY A O 1
ATOM 790 N N . SER A 1 100 ? 20.726 -2.968 -24.053 1.00 66.56 100 SER A N 1
ATOM 791 C CA . SER A 1 100 ? 19.981 -1.772 -23.641 1.00 66.56 100 SER A CA 1
ATOM 792 C C . SER A 1 100 ? 18.671 -1.661 -24.430 1.00 66.56 100 SER A C 1
ATOM 794 O O . SER A 1 100 ? 18.678 -1.674 -25.666 1.00 66.56 100 SER A O 1
ATOM 796 N N . ILE A 1 101 ? 17.549 -1.593 -23.715 1.00 75.12 101 ILE A N 1
ATOM 797 C CA . ILE A 1 101 ? 16.240 -1.297 -24.303 1.00 75.12 101 ILE A CA 1
ATOM 798 C C . ILE A 1 101 ? 16.054 0.221 -24.389 1.00 75.12 101 ILE A C 1
ATOM 800 O O . ILE A 1 101 ? 16.648 0.974 -23.620 1.00 75.12 101 ILE A O 1
ATOM 804 N N . ALA A 1 102 ? 15.234 0.688 -25.335 1.00 72.94 102 ALA A N 1
ATOM 805 C CA . ALA A 1 102 ? 14.940 2.115 -25.450 1.00 72.94 102 ALA A CA 1
ATOM 806 C C . ALA A 1 102 ? 14.327 2.648 -24.134 1.00 72.94 102 ALA A C 1
ATOM 808 O O . ALA A 1 102 ? 13.489 1.945 -23.565 1.00 72.94 102 ALA A O 1
ATOM 809 N N . PRO A 1 103 ? 14.683 3.863 -23.667 1.00 69.06 103 PRO A N 1
ATOM 810 C CA . PRO A 1 103 ? 14.227 4.396 -22.379 1.00 69.06 103 PRO A CA 1
ATOM 811 C C . PRO A 1 103 ? 12.707 4.347 -22.187 1.00 69.06 103 PRO A C 1
ATOM 813 O O . PRO A 1 103 ? 12.243 3.935 -21.131 1.00 69.06 103 PRO A O 1
ATOM 816 N N . GLN A 1 104 ? 11.929 4.637 -23.239 1.00 73.62 104 GLN A N 1
ATOM 817 C CA . GLN A 1 104 ? 10.461 4.574 -23.194 1.00 73.62 104 GLN A CA 1
ATOM 818 C C . GLN A 1 104 ? 9.877 3.172 -22.924 1.00 73.62 104 GLN A C 1
ATOM 820 O O . GLN A 1 104 ? 8.681 3.034 -22.694 1.00 73.62 104 GLN A O 1
ATOM 825 N N . ASN A 1 105 ? 10.698 2.122 -22.988 1.00 77.50 105 ASN A N 1
ATOM 826 C CA . ASN A 1 105 ? 10.276 0.739 -22.784 1.00 77.50 105 ASN A CA 1
ATOM 827 C C . ASN A 1 105 ? 10.690 0.191 -21.411 1.00 77.50 105 ASN A C 1
ATOM 829 O O . ASN A 1 105 ? 10.480 -0.994 -21.169 1.00 77.50 105 ASN A O 1
ATOM 833 N N . VAL A 1 106 ? 11.308 0.995 -20.539 1.00 82.00 106 VAL A N 1
ATOM 834 C CA . VAL A 1 106 ? 11.827 0.548 -19.233 1.00 82.00 106 VAL A CA 1
ATOM 835 C C . VAL A 1 106 ? 10.724 0.473 -18.179 1.00 82.00 106 VAL A C 1
ATOM 837 O O . VAL A 1 106 ? 10.699 -0.469 -17.384 1.00 82.00 106 VAL A O 1
ATOM 840 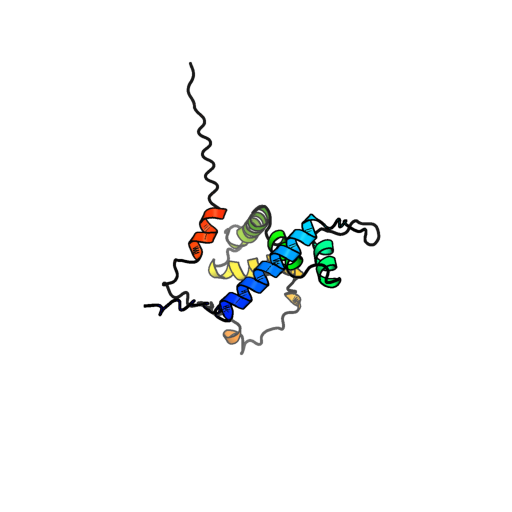N N . ASP A 1 107 ? 9.782 1.415 -18.218 1.00 82.56 107 ASP A N 1
ATOM 841 C CA . ASP A 1 107 ? 8.798 1.626 -17.152 1.00 82.56 107 ASP A CA 1
ATOM 842 C C . ASP A 1 107 ? 7.862 0.429 -16.971 1.00 82.56 107 ASP A C 1
ATOM 844 O O . ASP A 1 107 ? 7.705 -0.085 -15.865 1.00 82.56 107 ASP A O 1
ATOM 848 N N . MET A 1 108 ? 7.279 -0.074 -18.063 1.00 84.75 108 MET A N 1
ATOM 849 C CA . MET A 1 108 ? 6.328 -1.190 -17.999 1.00 84.75 108 MET A CA 1
ATOM 850 C C . MET A 1 108 ? 6.971 -2.500 -17.502 1.00 84.75 108 MET A C 1
ATOM 852 O O . MET A 1 108 ? 6.403 -3.133 -16.609 1.00 84.75 108 MET A O 1
ATOM 856 N N . PRO A 1 109 ? 8.148 -2.933 -17.998 1.00 83.06 109 PRO A N 1
ATOM 857 C CA . PRO A 1 109 ? 8.870 -4.067 -17.422 1.00 83.06 109 PRO A CA 1
ATOM 858 C C . PRO A 1 109 ? 9.259 -3.871 -15.954 1.00 83.06 109 PRO A C 1
ATOM 860 O O . PRO A 1 109 ? 9.111 -4.810 -15.171 1.00 83.06 109 PRO A O 1
ATOM 863 N N . ALA A 1 110 ? 9.728 -2.679 -15.567 1.00 85.75 110 ALA A N 1
ATOM 864 C CA . ALA A 1 110 ? 10.077 -2.384 -14.179 1.00 85.75 110 ALA A CA 1
ATOM 865 C C . ALA A 1 110 ? 8.844 -2.482 -13.268 1.00 85.75 110 ALA A C 1
ATOM 867 O O . ALA A 1 110 ? 8.882 -3.182 -12.255 1.00 85.75 110 ALA A O 1
ATOM 868 N N . PHE A 1 111 ? 7.723 -1.883 -13.679 1.00 86.25 111 PHE A N 1
ATOM 869 C CA . PHE A 1 111 ? 6.441 -1.961 -12.983 1.00 86.25 111 PHE A CA 1
ATOM 870 C C . PHE A 1 111 ? 5.978 -3.410 -12.792 1.00 86.25 111 PHE A C 1
ATOM 872 O O . PHE A 1 111 ? 5.659 -3.816 -11.674 1.00 86.25 111 PHE A O 1
ATOM 879 N N . LEU A 1 112 ? 5.979 -4.213 -13.861 1.00 87.25 112 LEU A N 1
ATOM 880 C CA . LEU A 1 112 ? 5.571 -5.620 -13.797 1.00 87.25 112 LEU A CA 1
ATOM 881 C C . LEU A 1 112 ? 6.490 -6.445 -12.891 1.00 87.25 112 LEU A C 1
ATOM 883 O O . LEU A 1 112 ? 6.010 -7.295 -12.144 1.00 87.25 112 LEU A O 1
ATOM 887 N N . ASN A 1 113 ? 7.800 -6.189 -12.923 1.00 86.62 113 ASN A N 1
ATOM 888 C CA . ASN A 1 113 ? 8.761 -6.895 -12.081 1.00 86.62 113 ASN A CA 1
ATOM 889 C C . ASN A 1 113 ? 8.556 -6.587 -10.589 1.00 86.62 113 ASN A C 1
ATOM 891 O O . ASN A 1 113 ? 8.519 -7.515 -9.777 1.00 86.62 113 ASN A O 1
ATOM 895 N N . CYS A 1 114 ? 8.361 -5.313 -10.234 1.00 87.12 114 CYS A N 1
ATOM 896 C CA . CYS A 1 114 ? 8.112 -4.895 -8.850 1.00 87.12 114 CYS A CA 1
ATOM 897 C C . CYS A 1 114 ? 6.773 -5.437 -8.320 1.00 87.12 114 CYS A C 1
ATOM 899 O O . CYS A 1 114 ? 6.644 -5.752 -7.140 1.00 87.12 114 CYS A O 1
ATOM 901 N N . ASN A 1 115 ? 5.792 -5.629 -9.209 1.00 88.00 115 ASN A N 1
ATOM 902 C CA . ASN A 1 115 ? 4.443 -6.087 -8.875 1.00 88.00 115 ASN A CA 1
ATOM 903 C C . ASN A 1 115 ? 4.176 -7.557 -9.243 1.00 88.00 115 ASN A C 1
ATOM 905 O O . ASN A 1 115 ? 3.020 -7.973 -9.313 1.00 88.00 115 ASN A O 1
ATOM 909 N N . ARG A 1 116 ? 5.217 -8.380 -9.438 1.00 86.56 116 ARG A N 1
ATOM 910 C CA . ARG A 1 116 ? 5.079 -9.785 -9.885 1.00 86.56 116 ARG A CA 1
ATOM 911 C C . ARG A 1 116 ? 4.197 -10.660 -8.987 1.00 86.56 116 ARG A C 1
ATOM 913 O O . ARG A 1 116 ? 3.703 -11.691 -9.419 1.00 86.56 116 ARG A O 1
ATOM 920 N N . GLN A 1 117 ? 4.034 -10.275 -7.721 1.00 88.62 117 GLN A N 1
ATOM 921 C CA . GLN A 1 117 ? 3.160 -10.975 -6.777 1.00 88.62 117 GLN A CA 1
ATOM 922 C C . GLN A 1 117 ? 1.668 -10.752 -7.071 1.00 88.62 117 GLN A C 1
ATOM 924 O O . GLN A 1 117 ? 0.838 -11.553 -6.657 1.00 88.62 117 GLN A O 1
ATOM 929 N N . PHE A 1 118 ? 1.338 -9.681 -7.796 1.00 85.38 118 PHE A N 1
ATOM 930 C CA . PHE A 1 118 ? -0.020 -9.318 -8.195 1.00 85.38 118 PHE A CA 1
ATOM 931 C C . PHE A 1 118 ? -0.316 -9.652 -9.661 1.00 85.38 118 PHE A C 1
ATOM 933 O O . PHE A 1 118 ? -1.478 -9.690 -10.057 1.00 85.38 118 PHE A O 1
ATOM 940 N N . VAL A 1 119 ? 0.721 -9.887 -10.472 1.00 84.00 119 VAL A N 1
ATOM 941 C CA . VAL A 1 119 ? 0.595 -10.139 -11.910 1.00 84.00 119 VAL A CA 1
ATOM 942 C C . VAL A 1 119 ? 1.356 -11.400 -12.298 1.00 84.00 119 VAL A C 1
ATOM 944 O O . VAL A 1 119 ? 2.585 -11.422 -12.303 1.00 84.00 119 VAL A O 1
ATOM 947 N N . ASP A 1 120 ? 0.621 -12.427 -12.719 1.00 83.88 120 ASP A N 1
ATOM 948 C CA . ASP A 1 120 ? 1.207 -13.587 -13.383 1.00 83.88 120 ASP A CA 1
ATOM 949 C C . ASP A 1 120 ? 1.241 -13.361 -14.900 1.00 83.88 120 ASP A C 1
ATOM 951 O O . ASP A 1 120 ? 0.272 -13.609 -15.622 1.00 83.88 120 ASP A O 1
ATOM 955 N N . VAL A 1 121 ? 2.392 -12.903 -15.397 1.00 78.25 121 VAL A N 1
ATOM 956 C CA . VAL A 1 121 ? 2.624 -12.665 -16.832 1.00 78.25 121 VAL A CA 1
ATOM 957 C C . VAL A 1 121 ? 2.477 -13.927 -17.688 1.00 78.25 121 VAL A C 1
ATOM 959 O O . VAL A 1 121 ? 2.290 -13.831 -18.901 1.00 78.25 121 VAL A O 1
ATOM 962 N N . THR A 1 122 ? 2.540 -15.119 -17.086 1.00 81.75 122 THR A N 1
ATOM 963 C CA . THR A 1 122 ? 2.357 -16.383 -17.811 1.00 81.75 122 THR A CA 1
ATOM 964 C C . THR A 1 122 ? 0.888 -16.675 -18.114 1.00 81.75 122 THR A C 1
ATOM 966 O O . THR A 1 122 ? 0.593 -17.431 -19.041 1.00 81.75 122 THR A O 1
ATOM 969 N N . GLN A 1 123 ? -0.035 -16.031 -17.393 1.00 83.00 123 GLN A N 1
ATOM 970 C CA . GLN A 1 123 ? -1.479 -16.167 -17.592 1.00 83.00 123 GLN A CA 1
ATOM 971 C C . GLN A 1 123 ? -2.040 -15.165 -18.610 1.00 83.00 123 GLN A C 1
ATOM 973 O O . GLN A 1 123 ? -3.227 -15.218 -18.937 1.00 83.00 123 GLN A O 1
ATOM 978 N N . CYS A 1 124 ? -1.213 -14.265 -19.152 1.00 79.56 124 CYS A N 1
ATOM 979 C CA . CYS A 1 124 ? -1.662 -13.299 -20.146 1.00 79.56 124 CYS A CA 1
ATOM 980 C C . CYS A 1 124 ? -2.064 -14.004 -21.461 1.00 79.56 124 CYS A C 1
ATOM 982 O O . CYS A 1 124 ? -1.239 -14.694 -22.073 1.00 79.56 124 CYS A O 1
ATOM 984 N N . PRO A 1 125 ? -3.311 -13.829 -21.947 1.00 82.12 125 PRO A N 1
ATOM 985 C CA . PRO A 1 125 ? -3.741 -14.432 -23.200 1.00 82.12 125 PRO A CA 1
ATOM 986 C C . PRO A 1 125 ? -2.928 -13.867 -24.366 1.00 82.12 125 PRO A C 1
ATOM 988 O O . PRO A 1 125 ? -2.687 -12.663 -24.463 1.00 82.12 125 PRO A O 1
ATOM 991 N N . LYS A 1 126 ? -2.525 -14.743 -25.292 1.00 83.25 126 LYS A N 1
ATOM 992 C CA . LYS A 1 126 ? -1.813 -14.315 -26.500 1.00 83.25 126 LYS A CA 1
ATOM 993 C C . LYS A 1 126 ? -2.715 -13.408 -27.331 1.00 83.25 126 LYS A C 1
ATOM 995 O O . LYS A 1 126 ? -3.764 -13.833 -27.815 1.00 83.25 126 LYS A O 1
ATOM 1000 N N . ILE A 1 127 ? -2.270 -12.175 -27.537 1.00 85.62 127 ILE A N 1
ATOM 1001 C CA . ILE A 1 127 ? -2.958 -11.221 -28.401 1.00 85.62 127 ILE A CA 1
ATOM 1002 C C . ILE A 1 127 ? -2.801 -11.695 -29.848 1.00 85.62 127 ILE A C 1
ATOM 1004 O O . ILE A 1 127 ? -1.693 -11.939 -30.328 1.00 85.62 127 ILE A O 1
ATOM 1008 N N . HIS A 1 128 ? -3.918 -11.853 -30.559 1.00 89.00 128 HIS A N 1
ATOM 1009 C CA . HIS A 1 128 ? -3.876 -12.202 -31.976 1.00 89.00 128 HIS A CA 1
ATOM 1010 C C . HIS A 1 128 ? -3.245 -11.035 -32.766 1.00 89.00 128 HIS A C 1
ATOM 1012 O O . HIS A 1 128 ? -3.695 -9.904 -32.581 1.00 89.00 128 HIS A O 1
ATOM 1018 N N . PRO A 1 129 ? -2.314 -11.274 -33.717 1.00 87.56 129 PRO A N 1
ATOM 1019 C CA . PRO A 1 129 ? -1.608 -10.219 -34.458 1.00 87.56 129 PRO A CA 1
ATOM 1020 C C . PRO A 1 129 ? -2.503 -9.097 -35.008 1.00 87.56 129 PRO A C 1
ATOM 1022 O O . PRO A 1 129 ? -2.207 -7.925 -34.832 1.00 87.56 129 PRO A O 1
ATOM 1025 N N . ARG A 1 130 ? -3.662 -9.461 -35.577 1.00 90.69 130 ARG A N 1
ATOM 1026 C CA . ARG A 1 130 ? -4.709 -8.535 -36.059 1.00 90.69 130 ARG A CA 1
ATOM 1027 C C . ARG A 1 130 ? -5.220 -7.485 -35.052 1.00 90.69 130 ARG A C 1
ATOM 1029 O O . ARG A 1 130 ? -5.919 -6.569 -35.468 1.00 90.69 130 ARG A O 1
ATOM 1036 N N . TYR A 1 131 ? -4.986 -7.668 -33.754 1.00 86.44 131 TYR A N 1
ATOM 1037 C CA . TYR A 1 131 ? -5.475 -6.778 -32.700 1.00 86.44 131 TYR A CA 1
ATOM 1038 C C . TYR A 1 131 ? -4.356 -6.078 -31.928 1.00 86.44 131 TYR A C 1
ATOM 1040 O O . TYR A 1 131 ? -4.691 -5.293 -31.052 1.00 86.44 131 TYR A O 1
ATOM 1048 N N . ILE A 1 132 ? -3.073 -6.324 -32.232 1.00 82.88 132 ILE A N 1
ATOM 1049 C CA . ILE A 1 132 ? -1.937 -5.781 -31.461 1.00 82.88 132 ILE A CA 1
ATOM 1050 C C . ILE A 1 132 ? -2.051 -4.266 -31.282 1.00 82.88 132 ILE A C 1
ATOM 1052 O O . ILE A 1 132 ? -1.957 -3.794 -30.154 1.00 82.88 132 ILE A O 1
ATOM 1056 N N . ASP A 1 133 ? -2.371 -3.532 -32.348 1.00 83.62 133 ASP A N 1
ATOM 1057 C CA . ASP A 1 133 ? -2.472 -2.067 -32.324 1.00 83.62 133 ASP A CA 1
ATOM 1058 C C . ASP A 1 133 ? -3.505 -1.535 -31.315 1.00 83.62 133 ASP A C 1
ATOM 1060 O O . ASP A 1 133 ? -3.386 -0.411 -30.844 1.00 83.62 133 ASP A O 1
ATOM 1064 N N . LYS A 1 134 ? -4.509 -2.344 -30.944 1.00 81.62 134 LYS A N 1
ATOM 1065 C CA . LYS A 1 134 ? -5.532 -1.974 -29.949 1.00 81.62 134 LYS A CA 1
ATOM 1066 C C . LYS A 1 134 ? -5.071 -2.143 -28.502 1.00 81.62 134 LYS A C 1
ATOM 1068 O O . LYS A 1 134 ? -5.746 -1.660 -27.602 1.00 81.62 134 LYS A O 1
ATOM 1073 N N . PHE A 1 135 ? -3.986 -2.879 -28.282 1.00 74.00 135 PHE A N 1
ATOM 1074 C CA . PHE A 1 135 ? -3.449 -3.202 -26.959 1.00 74.00 135 PHE A CA 1
ATOM 1075 C C . PHE A 1 135 ? -2.097 -2.535 -26.694 1.00 74.00 135 PHE A C 1
ATOM 1077 O O . PHE A 1 135 ? -1.511 -2.763 -25.638 1.00 74.00 135 PHE A O 1
ATOM 1084 N N . ILE A 1 136 ? -1.592 -1.725 -27.630 1.00 74.38 136 ILE A N 1
ATOM 1085 C CA . ILE A 1 136 ? -0.451 -0.849 -27.375 1.00 74.38 136 ILE A CA 1
ATOM 1086 C C . ILE A 1 136 ? -0.933 0.224 -26.392 1.00 74.38 136 ILE A C 1
ATOM 1088 O O . ILE A 1 136 ? -1.872 0.950 -26.729 1.00 74.38 136 ILE A O 1
ATOM 1092 N N . PRO A 1 137 ? -0.338 0.334 -25.190 1.00 68.94 137 PRO A N 1
ATOM 1093 C CA . PRO A 1 137 ? -0.684 1.398 -24.264 1.00 68.94 137 PRO A CA 1
ATOM 1094 C C . PRO A 1 137 ? -0.402 2.743 -24.937 1.00 68.94 137 PRO A C 1
ATOM 1096 O O . PRO A 1 137 ? 0.746 3.075 -25.225 1.00 68.94 137 PRO A O 1
ATOM 1099 N N . SER A 1 138 ? -1.447 3.509 -25.233 1.00 64.81 138 SER A N 1
ATOM 1100 C CA . SER A 1 138 ? -1.299 4.926 -25.539 1.00 64.81 138 SER A CA 1
ATOM 1101 C C . SER A 1 138 ? -1.103 5.644 -24.214 1.00 64.81 138 SER A C 1
ATOM 1103 O O . SER A 1 138 ? -1.936 5.473 -23.322 1.00 64.81 138 SER A O 1
ATOM 1105 N N . ASN A 1 139 ? -0.031 6.424 -24.076 1.00 57.38 139 ASN A N 1
ATOM 1106 C CA . ASN A 1 139 ? 0.180 7.278 -22.909 1.00 57.38 139 ASN A CA 1
ATOM 1107 C C . ASN A 1 139 ? -1.128 8.013 -22.586 1.00 57.38 139 ASN A C 1
ATOM 1109 O O . ASN A 1 139 ? -1.675 8.715 -23.440 1.00 57.38 139 ASN A O 1
ATOM 1113 N N . VAL A 1 140 ? -1.659 7.813 -21.381 1.00 50.56 140 VAL A N 1
ATOM 1114 C CA . VAL A 1 140 ? -2.768 8.624 -20.889 1.00 50.56 140 VAL A CA 1
ATOM 1115 C C . VAL A 1 140 ? -2.155 9.976 -20.557 1.00 50.56 140 VAL A C 1
ATOM 1117 O O . VAL A 1 140 ? -1.568 10.142 -19.493 1.00 50.56 140 VAL A O 1
ATOM 1120 N N . ASN A 1 141 ? -2.251 10.939 -21.474 1.00 48.09 141 ASN A N 1
ATOM 1121 C CA . ASN A 1 141 ? -2.111 12.334 -21.084 1.00 48.09 141 ASN A CA 1
ATOM 1122 C C . ASN A 1 141 ? -3.330 12.646 -20.217 1.00 48.09 141 ASN A C 1
ATOM 1124 O O . ASN A 1 141 ? -4.407 12.949 -20.729 1.00 48.09 141 ASN A O 1
ATOM 1128 N N . VAL A 1 142 ? -3.175 12.503 -18.903 1.00 51.75 142 VAL A N 1
ATOM 1129 C CA . VAL A 1 142 ? -4.066 13.171 -17.961 1.00 51.75 142 VAL A CA 1
ATOM 1130 C C . VAL A 1 142 ? -3.850 14.653 -18.233 1.00 51.75 142 VAL A C 1
ATOM 1132 O O . VAL A 1 142 ? -2.723 15.133 -18.122 1.00 51.75 142 VAL A O 1
ATOM 1135 N N . GLY A 1 143 ? -4.884 15.342 -18.713 1.00 41.34 143 GLY A N 1
ATOM 1136 C CA . GLY A 1 143 ? -4.847 16.788 -18.871 1.00 41.34 143 GLY A CA 1
ATOM 1137 C C . GLY A 1 143 ? -4.708 17.405 -17.490 1.00 41.34 143 GLY A C 1
ATOM 1138 O O . GLY A 1 143 ? -5.710 17.642 -16.830 1.00 41.34 143 GLY A O 1
ATOM 1139 N N . MET A 1 144 ? -3.471 17.583 -17.035 1.00 45.09 144 MET A N 1
ATOM 1140 C CA . MET A 1 144 ? -3.163 18.542 -15.989 1.00 45.09 144 MET A CA 1
ATOM 1141 C C . MET A 1 144 ? -3.397 19.893 -16.662 1.00 45.09 144 MET A C 1
ATOM 1143 O O . MET A 1 144 ? -2.588 20.324 -17.484 1.00 45.09 144 MET A O 1
ATOM 1147 N N . GLU A 1 145 ? -4.570 20.485 -16.450 1.00 53.91 145 GLU A N 1
ATOM 1148 C CA . GLU A 1 145 ? -4.743 21.902 -16.750 1.00 53.91 145 GLU A CA 1
ATOM 1149 C C . GLU A 1 145 ? -3.674 22.641 -15.933 1.00 53.91 145 GLU A C 1
ATOM 1151 O O . GLU A 1 145 ? -3.492 22.355 -14.755 1.00 53.91 145 GLU A O 1
ATOM 1156 N N . GLU A 1 146 ? -2.890 23.513 -16.566 1.00 54.25 146 GLU A N 1
ATOM 1157 C CA . GLU A 1 146 ? -1.716 24.166 -15.962 1.00 54.25 146 GLU A CA 1
ATOM 1158 C C . GLU A 1 146 ? -2.074 25.190 -14.853 1.00 54.25 146 GLU A C 1
ATOM 1160 O O . GLU A 1 146 ? -1.283 26.093 -14.595 1.00 54.25 146 GLU A O 1
ATOM 1165 N N . ASP A 1 147 ? -3.245 25.095 -14.206 1.00 52.75 147 ASP A N 1
ATOM 1166 C CA . ASP A 1 147 ? -3.846 26.205 -13.444 1.00 52.75 147 ASP A CA 1
ATOM 1167 C C . ASP A 1 147 ? -4.221 25.919 -11.975 1.00 52.75 147 ASP A C 1
ATOM 1169 O O . ASP A 1 147 ? -4.912 26.722 -11.357 1.00 52.75 147 ASP A O 1
ATOM 1173 N N . ASP A 1 148 ? -3.744 24.841 -11.348 1.00 50.28 148 ASP A N 1
ATOM 1174 C CA . ASP A 1 148 ? -3.893 24.651 -9.893 1.00 50.28 148 ASP A CA 1
ATOM 1175 C C . ASP A 1 148 ? -2.559 24.380 -9.183 1.00 50.28 148 ASP A C 1
ATOM 1177 O O . ASP A 1 148 ? -2.360 23.410 -8.452 1.00 50.28 148 ASP A O 1
ATOM 1181 N N . GLY A 1 149 ? -1.637 25.339 -9.316 1.00 51.56 149 GLY A N 1
ATOM 1182 C CA . GLY A 1 149 ? -0.386 25.407 -8.549 1.00 51.56 149 GLY A CA 1
ATOM 1183 C C . GLY A 1 149 ? -0.538 25.504 -7.020 1.00 51.56 149 GLY A C 1
ATOM 1184 O O . GLY A 1 149 ? 0.461 25.678 -6.334 1.00 51.56 149 GLY A O 1
ATOM 1185 N N . GLU A 1 150 ? -1.745 25.378 -6.466 1.00 53.47 150 GLU A N 1
ATOM 1186 C CA . GLU A 1 150 ? -2.019 25.529 -5.031 1.00 53.47 150 GLU A CA 1
ATOM 1187 C C . GLU A 1 150 ? -1.988 24.187 -4.262 1.00 53.47 150 GLU A C 1
ATOM 1189 O O . GLU A 1 150 ? -1.872 24.169 -3.039 1.00 53.47 150 GLU A O 1
ATOM 1194 N N . GLY A 1 151 ? -2.022 23.036 -4.954 1.00 44.84 151 GLY A N 1
ATOM 1195 C CA . GLY A 1 151 ? -2.057 21.710 -4.309 1.00 44.84 151 GLY A CA 1
ATOM 1196 C C . GLY A 1 151 ? -0.696 21.037 -4.065 1.00 44.84 151 GLY A C 1
ATOM 1197 O O . GLY A 1 151 ? -0.567 20.197 -3.173 1.00 44.84 151 GLY A O 1
ATOM 1198 N N . CYS A 1 152 ? 0.334 21.385 -4.843 1.00 45.03 152 CYS A N 1
ATOM 1199 C CA . CYS A 1 152 ? 1.631 20.691 -4.816 1.00 45.03 152 CYS A CA 1
ATOM 1200 C C . CYS A 1 152 ? 2.594 21.198 -3.728 1.00 45.03 152 CYS A C 1
ATOM 1202 O O . CYS A 1 152 ? 3.530 20.484 -3.362 1.00 45.03 152 CYS A O 1
ATOM 1204 N N . GLU A 1 153 ? 2.369 22.394 -3.176 1.00 50.12 153 GLU A N 1
ATOM 1205 C CA . GLU A 1 153 ? 3.238 22.975 -2.140 1.00 50.12 153 GLU A CA 1
ATOM 1206 C C . GLU A 1 153 ? 3.189 22.190 -0.819 1.00 50.12 153 GLU A C 1
ATOM 1208 O O . GLU A 1 153 ? 4.182 22.117 -0.094 1.00 50.12 153 GLU A O 1
ATOM 1213 N N . LEU A 1 154 ? 2.070 21.514 -0.541 1.00 50.38 154 LEU A N 1
ATOM 1214 C CA . LEU A 1 154 ? 1.856 20.774 0.706 1.00 50.38 154 LEU A CA 1
ATOM 1215 C C . LEU A 1 154 ? 2.760 19.540 0.852 1.00 50.38 154 LEU A C 1
ATOM 1217 O O . LEU A 1 154 ? 3.033 19.119 1.972 1.00 50.38 154 LEU A O 1
ATOM 1221 N N . LEU A 1 155 ? 3.258 18.973 -0.254 1.00 47.28 155 LEU A N 1
ATOM 1222 C CA . LEU A 1 155 ? 4.176 17.825 -0.230 1.00 47.28 155 LEU A CA 1
ATOM 1223 C C . LEU A 1 155 ? 5.656 18.231 -0.239 1.00 47.28 155 LEU A C 1
ATOM 1225 O O . LEU A 1 155 ? 6.494 17.445 0.200 1.00 47.28 155 LEU A O 1
ATOM 1229 N N . GLY A 1 156 ? 5.988 19.447 -0.688 1.00 45.06 156 GLY A N 1
ATOM 1230 C CA . GLY A 1 156 ? 7.372 19.934 -0.739 1.00 45.06 156 GLY A CA 1
ATOM 1231 C C . GLY A 1 156 ? 8.000 20.112 0.646 1.00 45.06 156 GLY A C 1
ATOM 1232 O O . GLY A 1 156 ? 9.180 19.828 0.831 1.00 45.06 156 GLY A O 1
ATOM 1233 N N . GLY A 1 157 ? 7.196 20.492 1.644 1.00 49.25 157 GLY A N 1
ATOM 1234 C CA . GLY A 1 157 ? 7.664 20.689 3.020 1.00 49.25 157 GLY A CA 1
ATOM 1235 C C . GLY A 1 157 ? 8.016 19.400 3.773 1.00 49.25 157 GLY A C 1
ATOM 1236 O O . GLY A 1 157 ? 8.787 19.451 4.723 1.00 49.25 157 GLY A O 1
ATOM 1237 N N . TYR A 1 158 ? 7.496 18.240 3.354 1.00 51.62 158 TYR A N 1
ATOM 1238 C CA . TYR A 1 158 ? 7.757 16.965 4.041 1.00 51.62 158 TYR A CA 1
ATOM 1239 C C . TYR A 1 158 ? 9.088 16.310 3.650 1.00 51.62 158 TYR A C 1
ATOM 1241 O O . TYR A 1 158 ? 9.562 15.441 4.378 1.00 51.62 158 TYR A O 1
ATOM 1249 N N . PHE A 1 159 ? 9.687 16.709 2.522 1.00 46.59 159 PHE A N 1
ATOM 1250 C CA . PHE A 1 159 ? 10.941 16.136 2.017 1.00 46.59 159 PHE A CA 1
ATOM 1251 C C . PHE A 1 159 ? 12.139 17.098 2.071 1.00 46.59 159 PHE A C 1
ATOM 1253 O O . PHE A 1 159 ? 13.255 16.663 1.794 1.00 46.59 159 PHE A O 1
ATOM 1260 N N . SER A 1 160 ? 11.945 18.369 2.450 1.00 49.34 160 SER A N 1
ATOM 1261 C CA . SER A 1 160 ? 13.055 19.301 2.710 1.00 49.34 160 SER A CA 1
ATOM 1262 C C . SER A 1 160 ? 13.590 19.084 4.126 1.00 49.34 160 SER A C 1
ATOM 1264 O O . SER A 1 160 ? 13.289 19.833 5.051 1.00 49.34 160 SER A O 1
ATOM 1266 N N . SER A 1 161 ? 14.351 18.006 4.315 1.00 46.19 161 SER A N 1
ATOM 1267 C CA . SER A 1 161 ? 15.328 17.952 5.404 1.00 46.19 161 SER A CA 1
ATOM 1268 C C . SER A 1 161 ? 16.509 18.826 4.992 1.00 46.19 161 SER A C 1
ATOM 1270 O O . SER A 1 161 ? 17.468 18.336 4.400 1.00 46.19 161 SER A O 1
ATOM 1272 N N . ASP A 1 162 ? 16.415 20.126 5.259 1.00 47.00 162 ASP A N 1
ATOM 1273 C CA . ASP A 1 162 ? 17.596 20.984 5.315 1.00 47.00 162 ASP A CA 1
ATOM 1274 C C . ASP A 1 162 ? 18.329 20.650 6.625 1.00 47.00 162 ASP A C 1
ATOM 1276 O O . ASP A 1 162 ? 18.075 21.234 7.679 1.00 47.00 162 ASP A O 1
ATOM 1280 N N . ASP A 1 163 ? 19.184 19.625 6.573 1.00 49.47 163 ASP A N 1
ATOM 1281 C CA . ASP A 1 163 ? 20.183 19.347 7.606 1.00 49.47 163 ASP A CA 1
ATOM 1282 C C . ASP A 1 163 ? 21.319 20.380 7.477 1.00 49.47 163 ASP A C 1
ATOM 1284 O O . ASP A 1 163 ? 22.402 20.082 6.974 1.00 49.47 163 ASP A O 1
ATOM 1288 N N . ASP A 1 164 ? 21.072 21.611 7.928 1.00 49.47 164 ASP A N 1
ATOM 1289 C CA . ASP A 1 164 ? 22.125 22.603 8.166 1.00 49.47 164 ASP A CA 1
ATOM 1290 C C . ASP A 1 164 ? 22.723 22.376 9.570 1.00 49.47 164 ASP A C 1
ATOM 1292 O O . ASP A 1 164 ? 22.454 23.109 10.523 1.00 49.47 164 ASP A O 1
ATOM 1296 N N . GLU A 1 165 ? 23.544 21.330 9.724 1.00 47.94 165 GLU A N 1
ATOM 1297 C CA . GLU A 1 165 ? 24.544 21.306 10.799 1.00 47.94 165 GLU A CA 1
ATOM 1298 C C . GLU A 1 165 ? 25.800 22.048 10.321 1.00 47.94 165 GLU A C 1
ATOM 1300 O O . GLU A 1 165 ? 26.721 21.471 9.737 1.00 47.94 165 GLU A O 1
ATOM 1305 N N . ASP A 1 166 ? 25.835 23.354 10.591 1.00 47.97 166 ASP A N 1
ATOM 1306 C CA . ASP A 1 166 ? 27.048 24.168 10.536 1.00 47.97 166 ASP A CA 1
ATOM 1307 C C . ASP A 1 166 ? 28.083 23.617 11.534 1.00 47.97 166 ASP A C 1
ATOM 1309 O O . ASP A 1 166 ? 28.027 23.867 12.743 1.00 47.97 166 ASP A O 1
ATOM 1313 N N . ILE A 1 167 ? 29.064 22.865 11.031 1.00 52.34 167 ILE A N 1
ATOM 1314 C CA . ILE A 1 167 ? 30.297 22.579 11.768 1.00 52.34 167 ILE A CA 1
ATOM 1315 C C . ILE A 1 167 ? 31.108 23.882 11.826 1.00 52.34 167 ILE A C 1
ATOM 1317 O O . ILE A 1 167 ? 31.766 24.274 10.862 1.00 52.34 167 ILE A O 1
ATOM 1321 N N . ASP A 1 168 ? 31.031 24.557 12.975 1.00 44.69 168 ASP A N 1
ATOM 1322 C CA . ASP A 1 168 ? 31.873 25.694 13.353 1.00 44.69 168 ASP A CA 1
ATOM 1323 C C . ASP A 1 168 ? 33.333 25.239 13.476 1.00 44.69 168 ASP A C 1
ATOM 1325 O O . ASP A 1 168 ? 33.765 24.693 14.493 1.00 44.69 168 ASP A O 1
ATOM 1329 N N . ASP A 1 169 ? 34.095 25.449 12.406 1.00 54.44 169 ASP A N 1
ATOM 1330 C CA . ASP A 1 169 ? 35.536 25.237 12.385 1.00 54.44 169 ASP A CA 1
ATOM 1331 C C . ASP A 1 169 ? 36.248 26.528 12.821 1.00 54.44 169 ASP A C 1
ATOM 1333 O O . ASP A 1 169 ? 36.927 27.207 12.048 1.00 54.44 169 ASP A O 1
ATOM 1337 N N . THR A 1 170 ? 36.084 26.892 14.094 1.00 49.91 170 THR A N 1
ATOM 1338 C CA . THR A 1 170 ? 36.994 27.811 14.781 1.00 49.91 170 THR A CA 1
ATOM 1339 C C . THR A 1 170 ? 37.226 27.349 16.216 1.00 49.91 170 THR A C 1
ATOM 1341 O O . THR A 1 170 ? 36.296 27.360 16.998 1.00 49.91 170 THR A O 1
ATOM 1344 N N . VAL A 1 171 ? 38.460 26.956 16.578 1.00 45.75 171 VAL A N 1
ATOM 1345 C CA . VAL A 1 171 ? 39.233 27.477 17.734 1.00 45.75 171 VAL A CA 1
ATOM 1346 C C . VAL A 1 171 ? 40.694 26.961 17.682 1.00 45.75 171 VAL A C 1
ATOM 1348 O O . VAL A 1 171 ? 40.936 25.762 17.787 1.00 45.75 171 VAL A O 1
ATOM 1351 N N . ALA A 1 172 ? 41.617 27.939 17.667 1.00 39.41 172 ALA A N 1
ATOM 1352 C CA . ALA A 1 172 ? 43.037 27.970 18.089 1.00 39.41 172 ALA A CA 1
ATOM 1353 C C . ALA A 1 172 ? 44.130 27.270 17.255 1.00 39.41 172 ALA A C 1
ATOM 1355 O O . ALA A 1 172 ? 44.283 26.033 17.322 1.00 39.41 172 ALA A O 1
#